Protein AF-0000000080671123 (afdb_homodimer)

Sequence (146 aa):
MYSTLLANLRNSGWEMAVRKEVKKFLEKAGDDVNAKEAFDAVKDMARREIPQDAKKKLYDQVLEFVIAANNRKMYSTLLANLRNSGWEMAVRKEVKKFLEKAGDDVNAKEAFDAVKDMARREIPQDAKKKLYDQVLEFVIAANNRK

Foldseek 3Di:
DPDPVVVPCVVHPLVVVLVVVLVVVDVVVPDPADPVRSCVVRVVVSVVSPDPVVVVVVVVVVVVVVVVVVPPD/DPDPPVVPCVVHPLVVVLVVVLVVVDVVVPDPADPVRSCVVRVVVSVVSPDPVVVVVVVVVVVVVVVVVVPPD

Nearest PDB structures (foldseek):
  4dhx-assembly2_F  TM=7.396E-01  e=2.262E-01  Homo sapiens
  4wa6-assembly3_B  TM=7.243E-01  e=1.084E+00  Saccharomyces cerevisiae S288C
  7y8a-assembly1_O  TM=3.456E-01  e=6.437E+00  Chroomonas placoidea
  4dhx-assembly2_F  TM=7.388E-01  e=2.515E-01  Homo sapiens
  4wa6-assembly3_B  TM=7.243E-01  e=1.197E+00  Saccharomyces cerevisiae S288C

Solvent-accessible surface area (backbone atoms only — not comparable to full-atom values): 8258 Å² total; per-residue (Å²): 141,79,42,29,38,58,64,31,40,65,87,24,77,39,42,58,52,39,49,52,52,47,45,55,48,50,70,70,65,50,92,81,62,51,61,70,60,50,37,70,71,42,51,64,56,48,60,66,48,52,50,67,65,39,53,46,52,47,48,52,50,54,40,47,48,45,47,60,60,69,57,75,117,125,74,43,36,31,58,62,40,38,61,88,31,74,40,42,57,51,38,48,52,52,48,46,55,46,50,70,70,65,46,93,82,62,53,61,68,60,49,36,70,71,41,51,62,57,50,60,66,50,55,51,68,67,41,54,45,52,47,49,51,49,54,42,47,48,42,47,60,59,68,57,73,117

InterPro domains:
  IPR018783 Transcription factor, enhancer of yellow 2 [PF10163] (3-66)
  IPR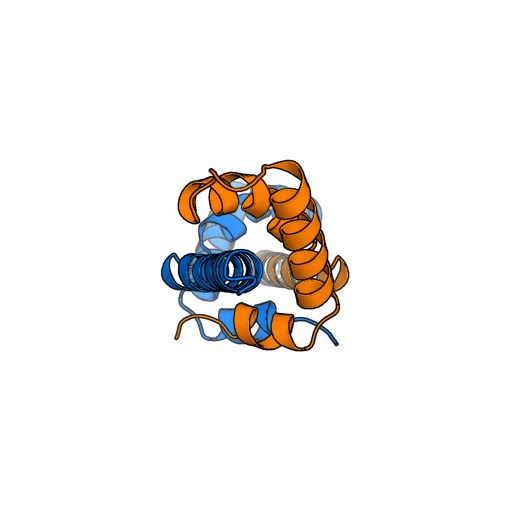038212 Transcription factor EnY2 superfamily [G3DSA:1.10.246.140] (1-70)

Radius of gyration: 18.24 Å; Cα contacts (8 Å, |Δi|>4): 130; chains: 2; bounding box: 26×58×36 Å

Secondary structure (DSSP, 8-state):
---HHHHHHTTSHHHHHHHHHHHHHHHHH-TT--HHHHHHHHHHHHHHTS-HHHHHHHHHHHHHHHHHHHT--/---THHHHHTTSHHHHHHHHHHHHHHHHH-TT--HHHHHHHHHHHHHHTS-HHHHHHHHHHHHHHHHHHHT--

Organism: Caenorhabditis japonica (NCBI:txid281687)

pLDDT: mean 83.81, std 17.54, range [25.88, 97.56]

Structure (mmCIF, N/CA/C/O backbone):
data_AF-0000000080671123-model_v1
#
loop_
_entity.id
_entity.type
_entity.pdbx_description
1 polymer 'Transcription and mRNA export factor ENY2'
#
loop_
_atom_site.group_PDB
_atom_site.id
_atom_site.type_symbol
_atom_site.label_atom_id
_atom_site.label_alt_id
_atom_site.label_comp_id
_atom_site.label_asym_id
_atom_site.label_entity_id
_atom_site.label_seq_id
_atom_site.pdbx_PDB_ins_code
_atom_site.Cartn_x
_atom_site.Cartn_y
_atom_site.Cartn_z
_atom_site.occupancy
_atom_site.B_iso_or_equiv
_atom_site.auth_seq_id
_atom_site.auth_comp_id
_atom_site.auth_asym_id
_atom_site.auth_atom_id
_atom_site.pdbx_PDB_model_num
ATOM 1 N N . MET A 1 1 ? -5.836 -7.09 13.555 1 26.61 1 MET A N 1
ATOM 2 C CA . MET 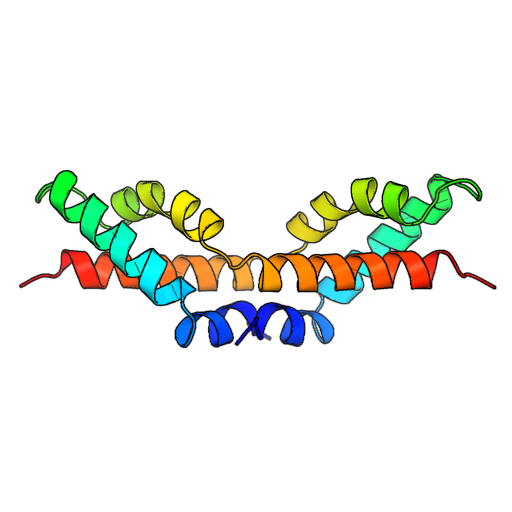A 1 1 ? -5.867 -5.691 13.133 1 26.61 1 MET A CA 1
ATOM 3 C C . MET A 1 1 ? -5.309 -5.535 11.719 1 26.61 1 MET A C 1
ATOM 5 O O . MET A 1 1 ? -4.738 -4.496 11.391 1 26.61 1 MET A O 1
ATOM 9 N N . TYR A 1 2 ? -5.062 -6.523 10.797 1 37.56 2 TYR A N 1
ATOM 10 C CA . TYR A 1 2 ? -4.625 -6.969 9.477 1 37.56 2 TYR A CA 1
ATOM 11 C C . TYR A 1 2 ? -5.367 -6.223 8.375 1 37.56 2 TYR A C 1
ATOM 13 O O . TYR A 1 2 ? -6.598 -6.137 8.398 1 37.56 2 TYR A O 1
ATOM 21 N N . SER A 1 3 ? -4.566 -5.258 7.504 1 43.78 3 SER A N 1
ATOM 22 C CA . SER A 1 3 ? -4.918 -4.059 6.754 1 43.78 3 SER A CA 1
ATOM 23 C C . SER A 1 3 ? -5.895 -4.383 5.625 1 43.78 3 SER A C 1
ATOM 25 O O . SER A 1 3 ? -5.863 -5.48 5.062 1 43.78 3 SER A O 1
ATOM 27 N N . THR A 1 4 ? -6.965 -3.643 5.684 1 46.41 4 THR A N 1
ATOM 28 C CA . THR A 1 4 ? -7.957 -3.439 4.633 1 46.41 4 THR A CA 1
ATOM 29 C C . THR A 1 4 ? -7.281 -3.314 3.271 1 46.41 4 THR A C 1
ATOM 31 O O . THR A 1 4 ? -7.934 -3.461 2.234 1 46.41 4 THR A O 1
ATOM 34 N N . LEU A 1 5 ? -5.953 -2.984 3.305 1 48.25 5 LEU A N 1
ATOM 35 C CA . LEU A 1 5 ? -5.277 -2.836 2.021 1 48.25 5 LEU A CA 1
ATOM 36 C C . LEU A 1 5 ? -5.512 -4.055 1.136 1 48.25 5 LEU A C 1
ATOM 38 O O . LEU A 1 5 ? -5.828 -3.916 -0.048 1 48.25 5 LEU A O 1
ATOM 42 N N . LEU A 1 6 ? -5.363 -5.234 1.815 1 49.44 6 LEU A N 1
ATOM 43 C CA . LEU A 1 6 ? -5.418 -6.469 1.042 1 49.44 6 LEU A CA 1
ATOM 44 C C . LEU A 1 6 ? -6.852 -6.781 0.622 1 49.44 6 LEU A C 1
ATOM 46 O O . LEU A 1 6 ? -7.082 -7.316 -0.465 1 49.44 6 LEU A O 1
ATOM 50 N N . ALA A 1 7 ? -7.695 -6.414 1.415 1 49.75 7 ALA A N 1
ATOM 51 C CA . ALA A 1 7 ? -9.062 -6.848 1.131 1 49.75 7 ALA A CA 1
ATOM 52 C C . ALA A 1 7 ? -9.578 -6.223 -0.164 1 49.75 7 ALA A C 1
ATOM 54 O O . ALA A 1 7 ? -10.289 -6.871 -0.934 1 49.75 7 ALA A O 1
ATOM 55 N N . ASN A 1 8 ? -9.297 -4.918 -0.321 1 50.81 8 ASN A N 1
ATOM 56 C CA . ASN A 1 8 ? -9.977 -4.238 -1.417 1 50.81 8 ASN A CA 1
ATOM 57 C C . ASN A 1 8 ? -9.258 -4.465 -2.746 1 50.81 8 ASN A C 1
ATOM 59 O O . ASN A 1 8 ? -9.812 -4.176 -3.811 1 50.81 8 ASN A O 1
ATOM 63 N N . LEU A 1 9 ? -8.023 -4.953 -2.895 1 58.06 9 LEU A N 1
ATOM 64 C CA . LEU A 1 9 ? -7.363 -5.156 -4.184 1 58.06 9 LEU A CA 1
ATOM 65 C C . LEU A 1 9 ? -7.945 -6.371 -4.902 1 58.06 9 LEU A C 1
ATOM 67 O O . LEU A 1 9 ? -7.902 -6.445 -6.133 1 58.06 9 LEU A O 1
ATOM 71 N N . ARG A 1 10 ? -8.797 -7.234 -4.188 1 58.88 10 ARG A N 1
ATOM 72 C CA . ARG A 1 10 ? -9.195 -8.5 -4.797 1 58.88 10 ARG A CA 1
ATOM 73 C C . ARG A 1 10 ? -10.234 -8.273 -5.887 1 58.88 10 ARG A C 1
ATOM 75 O O . ARG A 1 10 ? -10.227 -8.961 -6.91 1 58.88 10 ARG A O 1
ATOM 82 N N . ASN A 1 11 ? -11.133 -7.281 -5.488 1 58.47 11 ASN A N 1
ATOM 83 C CA . ASN A 1 11 ? -12.156 -7.109 -6.512 1 58.47 11 ASN A CA 1
ATOM 84 C C . ASN A 1 11 ? -11.758 -6.043 -7.531 1 58.47 11 ASN A C 1
ATOM 86 O O . ASN A 1 11 ? -12.578 -5.613 -8.344 1 58.47 11 ASN A O 1
ATOM 90 N N . SER A 1 12 ? -10.328 -5.793 -7.41 1 69.56 12 SER A N 1
ATOM 91 C CA . SER A 1 12 ? -9.977 -4.652 -8.25 1 69.56 12 SER A CA 1
ATOM 92 C C . SER A 1 12 ? -9.117 -5.082 -9.43 1 69.56 12 SER A C 1
ATOM 94 O O . SER A 1 12 ? -8.602 -6.203 -9.461 1 69.56 12 SER A O 1
ATOM 96 N N . GLY A 1 13 ? -9.094 -4.281 -10.539 1 82.5 13 GLY A N 1
ATOM 97 C CA . GLY A 1 13 ? -8.242 -4.25 -11.719 1 82.5 13 GLY A CA 1
ATOM 98 C C . GLY A 1 13 ? -6.793 -4.59 -11.422 1 82.5 13 GLY A C 1
ATOM 99 O O . GLY A 1 13 ? -6.117 -5.23 -12.227 1 82.5 13 GLY A O 1
ATOM 100 N N . TRP A 1 14 ? -6.422 -4.473 -10.109 1 90.44 14 TRP A N 1
ATOM 101 C CA . TRP A 1 14 ? -5.055 -4.785 -9.711 1 90.44 14 TRP A CA 1
ATOM 102 C C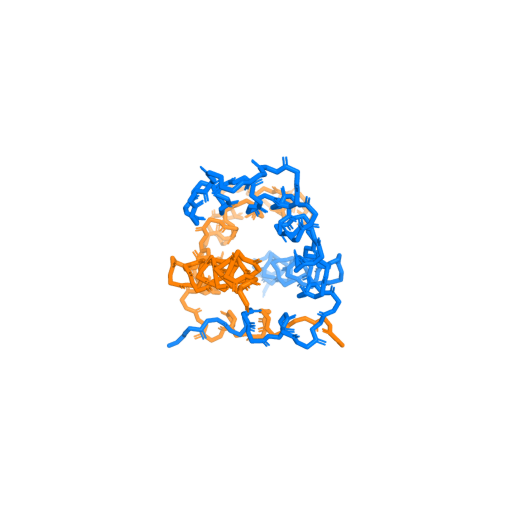 . TRP A 1 14 ? -4.812 -6.289 -9.727 1 90.44 14 TRP A C 1
ATOM 104 O O . TRP A 1 14 ? -3.803 -6.758 -10.258 1 90.44 14 TRP A O 1
ATOM 114 N N . GLU A 1 15 ? -5.734 -7.051 -9.016 1 89.56 15 GLU A N 1
ATOM 115 C CA . GLU A 1 15 ? -5.555 -8.5 -8.977 1 89.56 15 GLU A CA 1
ATOM 116 C C . GLU A 1 15 ? -5.445 -9.078 -10.383 1 89.56 15 GLU A C 1
ATOM 118 O O . GLU A 1 15 ? -4.562 -9.898 -10.656 1 89.56 15 GLU A O 1
ATOM 123 N N . MET A 1 16 ? -6.355 -8.625 -11.156 1 91.56 16 MET A N 1
ATOM 124 C CA . MET A 1 16 ? -6.328 -9.133 -12.523 1 91.56 16 MET A CA 1
ATOM 125 C C . MET A 1 16 ? -5.008 -8.789 -13.211 1 91.56 16 MET A C 1
ATOM 127 O O . MET A 1 16 ? -4.426 -9.625 -13.898 1 91.56 16 MET A O 1
ATOM 131 N N . ALA A 1 17 ? -4.535 -7.57 -13.062 1 93.25 17 ALA A N 1
ATOM 132 C CA . ALA A 1 17 ? -3.281 -7.121 -13.664 1 93.25 17 ALA A CA 1
ATOM 133 C C . ALA A 1 17 ? -2.102 -7.938 -13.148 1 93.25 17 ALA A C 1
ATOM 135 O O . ALA A 1 17 ? -1.255 -8.383 -13.922 1 93.25 17 ALA A O 1
ATOM 136 N N . VAL A 1 18 ? -2.119 -8.227 -11.898 1 94.19 18 VAL A N 1
ATOM 137 C CA . VAL A 1 18 ? -1.003 -8.953 -11.305 1 94.19 18 VAL A CA 1
ATOM 138 C C . VAL A 1 18 ? -1.038 -10.414 -11.742 1 94.19 18 VAL A C 1
ATOM 140 O O . VAL A 1 18 ? -0.012 -10.969 -12.141 1 94.19 18 VAL A O 1
ATOM 143 N N . ARG A 1 19 ? -2.184 -10.992 -11.703 1 95.31 19 ARG A N 1
ATOM 144 C CA . ARG A 1 19 ? -2.293 -12.375 -12.148 1 95.31 19 ARG A CA 1
ATOM 145 C C . ARG A 1 19 ? -1.85 -12.516 -13.602 1 95.31 19 ARG A C 1
ATOM 147 O O . ARG A 1 19 ? -1.173 -13.484 -13.961 1 95.31 19 ARG A O 1
ATOM 154 N N . LYS A 1 20 ? -2.264 -11.609 -14.391 1 96.69 20 LYS A N 1
ATOM 155 C CA . LYS A 1 20 ? -1.864 -11.617 -15.797 1 96.69 20 LYS A CA 1
ATOM 156 C C . LYS A 1 20 ? -0.345 -11.562 -15.93 1 96.69 20 LYS A C 1
ATOM 158 O O . LYS A 1 20 ? 0.24 -12.32 -16.703 1 96.69 20 LYS A O 1
ATOM 163 N N . GLU A 1 21 ? 0.33 -10.695 -15.242 1 96.12 21 GLU A N 1
ATOM 164 C CA . GLU A 1 21 ? 1.781 -10.555 -15.305 1 96.12 21 GLU A CA 1
ATOM 165 C C . GLU A 1 21 ? 2.484 -11.789 -14.75 1 96.12 21 GLU A C 1
ATOM 167 O O . GLU A 1 21 ? 3.521 -12.203 -15.273 1 96.12 21 GLU A O 1
ATOM 172 N N . VAL A 1 22 ? 1.945 -12.32 -13.664 1 96.38 22 VAL A N 1
ATOM 173 C CA . VAL A 1 22 ? 2.488 -13.555 -13.102 1 96.38 22 VAL A CA 1
ATOM 174 C C . VAL A 1 22 ? 2.449 -14.664 -14.148 1 96.38 22 VAL A C 1
ATOM 176 O O . VAL A 1 22 ? 3.445 -15.359 -14.359 1 96.38 22 VAL A O 1
ATOM 179 N N . LYS A 1 23 ? 1.329 -14.82 -14.773 1 96.5 23 LYS A N 1
ATOM 180 C CA . LYS A 1 23 ? 1.168 -15.844 -15.805 1 96.5 23 LYS A CA 1
ATOM 181 C C . LYS A 1 23 ? 2.184 -15.648 -16.922 1 96.5 23 LYS A C 1
ATOM 183 O O . LYS A 1 23 ? 2.844 -16.609 -17.344 1 96.5 23 LYS A O 1
ATOM 188 N N . LYS A 1 24 ? 2.291 -14.469 -17.422 1 96.38 24 LYS A N 1
ATOM 189 C CA . LYS A 1 24 ? 3.248 -14.141 -18.484 1 96.38 24 LYS A CA 1
ATOM 190 C C . LYS A 1 24 ? 4.668 -14.523 -18.062 1 96.38 24 LYS A C 1
ATOM 192 O O . LYS A 1 24 ? 5.414 -15.102 -18.859 1 96.38 24 LYS A O 1
ATOM 197 N N . PHE A 1 25 ? 5.012 -14.188 -16.922 1 97 25 PHE A N 1
ATOM 198 C CA . PHE A 1 25 ? 6.352 -14.484 -16.438 1 97 25 PHE A CA 1
ATOM 199 C C . PHE A 1 25 ? 6.59 -15.992 -16.406 1 97 25 PHE A C 1
ATOM 201 O O . PHE A 1 25 ? 7.629 -16.469 -16.8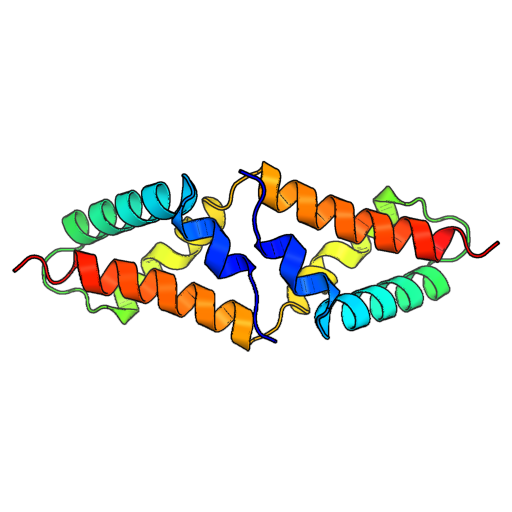59 1 97 25 PHE A O 1
ATOM 208 N N . LEU A 1 26 ? 5.672 -16.75 -15.789 1 95.5 26 LEU A N 1
ATOM 209 C CA . LEU A 1 26 ? 5.848 -18.172 -15.594 1 95.5 26 LEU A CA 1
ATOM 210 C C . LEU A 1 26 ? 5.887 -18.906 -16.938 1 95.5 26 LEU A C 1
ATOM 212 O O . LEU A 1 26 ? 6.562 -19.922 -17.078 1 95.5 26 LEU A O 1
ATOM 216 N N . GLU A 1 27 ? 5.164 -18.391 -17.906 1 94.19 27 GLU A N 1
ATOM 217 C CA . GLU A 1 27 ? 5.207 -18.969 -19.25 1 94.19 27 GLU A CA 1
ATOM 218 C C . GLU A 1 27 ? 6.598 -18.828 -19.875 1 94.19 27 GLU A C 1
ATOM 220 O O . GLU A 1 27 ? 7.074 -19.734 -20.562 1 94.19 27 GLU A O 1
ATOM 225 N N . LYS A 1 28 ? 7.297 -17.75 -19.516 1 94.88 28 LYS A N 1
ATOM 226 C CA . LYS A 1 28 ? 8.625 -17.469 -20.062 1 94.88 28 LYS A CA 1
ATOM 227 C C . LYS A 1 28 ? 9.711 -18.188 -19.25 1 94.88 28 LYS A C 1
ATOM 229 O O . LYS A 1 28 ? 10.711 -18.625 -19.812 1 94.88 28 LYS A O 1
ATOM 234 N N . ALA A 1 29 ? 9.516 -18.234 -17.953 1 92.5 29 ALA A N 1
ATOM 235 C CA . ALA A 1 29 ? 10.531 -18.75 -17.031 1 92.5 29 ALA A CA 1
ATOM 236 C C . ALA A 1 29 ? 10.664 -20.266 -17.172 1 92.5 29 ALA A C 1
ATOM 238 O O . ALA A 1 29 ? 11.711 -20.844 -16.859 1 92.5 29 ALA A O 1
ATOM 239 N N . GLY A 1 30 ? 9.703 -20.984 -17.781 1 81 30 GLY A N 1
ATOM 240 C CA . GLY A 1 30 ? 9.766 -22.438 -17.969 1 81 30 GLY A CA 1
ATOM 241 C C . GLY A 1 30 ? 9.414 -23.203 -16.703 1 81 30 GLY A C 1
ATOM 242 O O . GLY A 1 30 ? 8.883 -22.641 -15.75 1 81 30 GLY A O 1
ATOM 243 N N . ASP A 1 31 ? 9.648 -24.562 -16.672 1 79 31 ASP A N 1
ATOM 244 C CA . ASP A 1 31 ? 9.141 -25.5 -15.672 1 79 31 ASP A CA 1
ATOM 245 C C . ASP A 1 31 ? 10.055 -25.547 -14.453 1 79 31 ASP A C 1
ATOM 247 O O . ASP A 1 31 ? 9.648 -26.031 -13.383 1 79 31 ASP A O 1
ATOM 251 N N . ASP A 1 32 ? 11.188 -24.812 -14.445 1 86 32 ASP A N 1
ATOM 252 C CA . ASP A 1 32 ? 12.148 -25.047 -13.375 1 86 32 ASP A CA 1
ATOM 253 C C . ASP A 1 32 ? 12.195 -23.859 -12.406 1 86 32 ASP A C 1
ATOM 255 O O . ASP A 1 32 ? 13.203 -23.656 -11.719 1 86 32 ASP A O 1
ATOM 259 N N . VAL A 1 33 ? 11.266 -23.047 -12.328 1 91.06 33 VAL A N 1
ATOM 260 C CA . VAL A 1 33 ? 11.289 -21.922 -11.391 1 91.06 33 VAL A CA 1
ATOM 261 C C . VAL A 1 33 ? 10.492 -22.281 -10.141 1 91.06 33 VAL A C 1
ATOM 263 O O . VAL A 1 33 ? 9.391 -22.828 -10.227 1 91.06 33 VAL A O 1
ATOM 266 N N . ASN A 1 34 ? 10.992 -22.172 -9.008 1 92.38 34 ASN A N 1
ATOM 267 C CA . ASN A 1 34 ? 10.219 -22.406 -7.793 1 92.38 34 ASN A CA 1
ATOM 268 C C . ASN A 1 34 ? 9.406 -21.172 -7.406 1 92.38 34 ASN A C 1
ATOM 270 O O . ASN A 1 34 ? 9.625 -20.094 -7.938 1 92.38 34 ASN A O 1
ATOM 274 N N . ALA A 1 35 ? 8.5 -21.344 -6.531 1 93.25 35 ALA A N 1
ATOM 275 C CA . ALA A 1 35 ? 7.512 -20.328 -6.188 1 93.25 35 ALA A CA 1
ATOM 276 C C . ALA A 1 35 ? 8.188 -19.094 -5.594 1 93.25 35 ALA A C 1
ATOM 278 O O . ALA A 1 35 ? 7.812 -17.953 -5.918 1 93.25 35 ALA A O 1
ATOM 279 N N . LYS A 1 36 ? 9.188 -19.297 -4.738 1 94.69 36 LYS A N 1
ATOM 280 C CA . LYS A 1 36 ? 9.867 -18.172 -4.113 1 94.69 36 LYS A CA 1
ATOM 281 C C . LYS A 1 36 ? 10.641 -17.344 -5.145 1 94.69 36 LYS A C 1
ATOM 283 O O . LYS A 1 36 ? 10.641 -16.125 -5.098 1 94.69 36 LYS A O 1
ATOM 288 N N . GLU A 1 37 ? 11.297 -18.047 -6.031 1 95.25 37 GLU A N 1
ATOM 289 C CA . GLU A 1 37 ? 12.008 -17.359 -7.105 1 95.25 37 GLU A CA 1
ATOM 290 C C . GLU A 1 37 ? 11.055 -16.578 -8 1 95.25 37 GLU A C 1
ATOM 292 O O . GLU A 1 37 ? 11.344 -15.445 -8.391 1 95.25 37 GLU A O 1
ATOM 297 N N . ALA A 1 38 ? 9.977 -17.141 -8.328 1 95.75 38 ALA A N 1
ATOM 298 C CA . ALA A 1 38 ? 8.969 -16.453 -9.141 1 95.75 38 ALA A CA 1
ATOM 299 C C . ALA A 1 38 ? 8.406 -15.242 -8.414 1 95.75 38 ALA A C 1
ATOM 301 O O . ALA A 1 38 ? 8.266 -14.172 -9 1 95.75 38 ALA A O 1
ATOM 302 N N . PHE A 1 39 ? 8.188 -15.469 -7.191 1 97.44 39 PHE A N 1
ATOM 303 C CA . PHE A 1 39 ? 7.707 -14.352 -6.383 1 97.44 39 PHE A CA 1
ATOM 304 C C . PHE A 1 39 ? 8.688 -13.188 -6.426 1 97.44 39 PHE A C 1
ATOM 306 O O . PHE A 1 39 ? 8.289 -12.047 -6.68 1 97.44 39 PHE A O 1
ATOM 313 N N . ASP A 1 40 ? 9.914 -13.453 -6.211 1 97.31 40 ASP A N 1
ATOM 314 C CA . ASP A 1 40 ? 10.953 -12.422 -6.191 1 97.31 40 ASP A CA 1
ATOM 315 C C . ASP A 1 40 ? 11.031 -11.695 -7.531 1 97.31 40 ASP A C 1
ATOM 317 O O . ASP A 1 40 ? 11.328 -10.5 -7.578 1 97.31 40 ASP A O 1
ATOM 321 N N . ALA A 1 41 ? 10.703 -12.391 -8.508 1 96.75 41 ALA A N 1
ATOM 322 C CA . ALA A 1 41 ? 10.797 -11.82 -9.852 1 96.75 41 ALA A CA 1
ATOM 323 C C . ALA A 1 41 ? 9.594 -10.93 -10.148 1 96.75 41 ALA A C 1
ATOM 325 O O . ALA A 1 41 ? 9.68 -10 -10.961 1 96.75 41 ALA A O 1
ATOM 326 N N . VAL A 1 42 ? 8.438 -11.109 -9.422 1 97.38 42 VAL A N 1
ATOM 327 C CA . VAL A 1 42 ? 7.23 -10.43 -9.875 1 97.38 42 VAL A CA 1
ATOM 328 C C . VAL A 1 42 ? 6.77 -9.438 -8.812 1 97.38 42 VAL A C 1
ATOM 330 O O . VAL A 1 42 ? 5.902 -8.594 -9.078 1 97.38 42 VAL A O 1
ATOM 333 N N . LYS A 1 43 ? 7.289 -9.438 -7.688 1 96.06 43 LYS A N 1
ATOM 334 C CA . LYS A 1 43 ? 6.762 -8.617 -6.598 1 96.06 43 LYS A CA 1
ATOM 335 C C . LYS A 1 43 ? 6.883 -7.133 -6.914 1 96.06 43 LYS A C 1
ATOM 337 O O . LYS A 1 43 ? 6.012 -6.34 -6.543 1 96.06 43 LYS A O 1
ATOM 342 N N . ASP A 1 44 ? 7.902 -6.777 -7.594 1 95.44 44 ASP A N 1
ATOM 343 C CA . ASP A 1 44 ? 8.039 -5.363 -7.926 1 95.44 44 ASP A CA 1
ATOM 344 C C . ASP A 1 44 ? 6.988 -4.938 -8.945 1 95.44 44 ASP A C 1
ATOM 346 O O . ASP A 1 44 ? 6.461 -3.824 -8.875 1 95.44 44 ASP A O 1
ATOM 350 N N . MET A 1 45 ? 6.766 -5.738 -9.836 1 95.81 45 MET A N 1
ATOM 351 C CA . MET A 1 45 ? 5.707 -5.473 -10.805 1 95.81 45 MET A CA 1
ATOM 352 C C . MET A 1 45 ? 4.355 -5.34 -10.109 1 95.81 45 MET A C 1
ATOM 354 O O . MET A 1 45 ? 3.57 -4.449 -10.438 1 95.81 45 MET A O 1
ATOM 358 N N . ALA A 1 46 ? 4.066 -6.219 -9.172 1 92.69 46 ALA A N 1
ATOM 359 C CA . ALA A 1 46 ? 2.812 -6.156 -8.422 1 92.69 46 ALA A CA 1
ATOM 360 C C . ALA A 1 46 ? 2.646 -4.797 -7.75 1 92.69 46 ALA A C 1
ATOM 362 O O . ALA A 1 46 ? 1.542 -4.25 -7.703 1 92.69 46 ALA A O 1
ATOM 363 N N . ARG A 1 47 ? 3.809 -4.285 -7.242 1 91 47 ARG A N 1
ATOM 364 C CA . ARG A 1 47 ? 3.793 -2.971 -6.605 1 91 47 ARG A CA 1
ATOM 365 C C . ARG A 1 47 ? 3.488 -1.873 -7.617 1 91 47 ARG A C 1
ATOM 367 O O . ARG A 1 47 ? 2.754 -0.929 -7.316 1 91 47 ARG A O 1
ATOM 374 N N . ARG A 1 48 ? 3.951 -2.049 -8.789 1 93.31 48 ARG A N 1
ATOM 375 C CA . ARG A 1 48 ? 3.76 -1.06 -9.844 1 93.31 48 ARG A CA 1
ATOM 376 C C . ARG A 1 48 ? 2.301 -1.004 -10.289 1 93.31 48 ARG A C 1
ATOM 378 O O . ARG A 1 48 ? 1.811 0.049 -10.695 1 93.31 48 ARG A O 1
ATOM 385 N N . GLU A 1 49 ? 1.604 -2.062 -10.117 1 90.12 49 GLU A N 1
ATOM 386 C CA . GLU A 1 49 ? 0.239 -2.18 -10.617 1 90.12 49 GLU A CA 1
ATOM 387 C C . GLU A 1 49 ? -0.766 -1.605 -9.625 1 90.12 49 GLU A C 1
ATOM 389 O O . GLU A 1 49 ? -1.962 -1.53 -9.914 1 90.12 49 GLU A O 1
ATOM 394 N N . ILE A 1 50 ? -0.278 -1.183 -8.492 1 87.25 50 ILE A N 1
ATOM 395 C CA . ILE A 1 50 ? -1.193 -0.526 -7.566 1 87.25 50 ILE A CA 1
ATOM 396 C C . ILE A 1 50 ? -1.838 0.68 -8.242 1 87.25 50 ILE A C 1
ATOM 398 O O . ILE A 1 50 ? -1.143 1.53 -8.805 1 87.25 50 ILE A O 1
ATOM 402 N N . PRO A 1 51 ? -3.125 0.785 -8.164 1 86 51 PRO A N 1
ATOM 403 C CA . PRO A 1 51 ? -3.834 1.849 -8.883 1 86 51 PRO A CA 1
ATOM 404 C C . PRO A 1 51 ? -3.416 3.246 -8.43 1 86 51 PRO A C 1
ATOM 406 O O . PRO A 1 51 ? -3.207 3.473 -7.234 1 86 51 PRO A O 1
ATOM 409 N N . GLN A 1 52 ? -3.357 4.133 -9.406 1 85.94 52 GLN A N 1
ATOM 410 C CA . GLN A 1 52 ? -2.93 5.504 -9.141 1 85.94 52 GLN A CA 1
ATOM 411 C C . GLN A 1 52 ? -3.883 6.199 -8.172 1 85.94 52 GLN A C 1
ATOM 413 O O . GLN A 1 52 ? -3.455 7 -7.344 1 85.94 52 GLN A O 1
ATOM 418 N N . ASP A 1 53 ? -5.168 5.855 -8.328 1 84.38 53 ASP A N 1
ATOM 419 C CA . ASP A 1 53 ? -6.141 6.496 -7.449 1 84.38 53 ASP A CA 1
ATOM 420 C C . ASP A 1 53 ? -5.969 6.023 -6.004 1 84.38 53 ASP A C 1
ATOM 422 O O . ASP A 1 53 ? -6.172 6.797 -5.066 1 84.38 53 ASP A O 1
ATOM 426 N N . ALA A 1 54 ? -5.609 4.785 -5.816 1 82.94 54 ALA A N 1
ATOM 427 C CA . ALA A 1 54 ? -5.344 4.262 -4.48 1 82.94 54 ALA A CA 1
ATOM 428 C C . ALA A 1 54 ? -4.102 4.91 -3.877 1 82.94 54 ALA A C 1
ATOM 430 O O . ALA A 1 54 ? -4.102 5.297 -2.705 1 82.94 54 ALA A O 1
ATOM 431 N N . LYS A 1 55 ? -3.043 5.059 -4.672 1 85.56 55 LYS A N 1
ATOM 432 C CA . LYS A 1 55 ? -1.84 5.754 -4.227 1 85.56 55 LYS A CA 1
ATOM 433 C C . LYS A 1 55 ? -2.152 7.199 -3.844 1 85.56 55 LYS A C 1
ATOM 435 O O . LYS A 1 55 ? -1.72 7.672 -2.791 1 85.56 55 LYS A O 1
ATOM 440 N N . LYS A 1 56 ? -2.914 7.797 -4.637 1 87.81 56 LYS A N 1
ATOM 441 C CA . LYS A 1 56 ? -3.271 9.188 -4.391 1 87.81 56 LYS A CA 1
ATOM 442 C C . LYS A 1 56 ? -4.051 9.336 -3.086 1 87.81 56 LYS A C 1
ATOM 444 O O . LYS A 1 56 ? -3.816 10.273 -2.318 1 87.81 56 LYS A O 1
ATOM 449 N N . LYS A 1 57 ? -4.938 8.508 -2.896 1 85.75 57 LYS A N 1
ATOM 450 C CA . LYS A 1 57 ? -5.742 8.562 -1.68 1 85.75 57 LYS A CA 1
ATOM 451 C C . LYS A 1 57 ? -4.867 8.453 -0.436 1 85.75 57 LYS A C 1
ATOM 453 O O . LYS A 1 57 ? -5.086 9.156 0.552 1 85.75 57 LYS A O 1
ATOM 458 N N . LEU A 1 58 ? -3.926 7.629 -0.489 1 85.75 58 LEU A N 1
ATOM 459 C CA . LEU A 1 58 ? -3.02 7.465 0.644 1 85.75 58 LEU A CA 1
ATOM 460 C C . LEU A 1 58 ? -2.174 8.719 0.848 1 85.75 58 LEU A C 1
ATOM 462 O O . LEU A 1 58 ? -2.004 9.18 1.979 1 85.75 58 LEU A O 1
ATOM 466 N N . TYR A 1 59 ? -1.789 9.188 -0.238 1 90.69 59 TYR A N 1
ATOM 467 C CA . TYR A 1 59 ? -0.973 10.398 -0.16 1 90.69 59 TYR A CA 1
ATOM 468 C C . TYR A 1 59 ? -1.793 11.578 0.343 1 90.69 59 TYR A C 1
ATOM 470 O O . TYR A 1 59 ? -1.301 12.398 1.124 1 90.69 59 TYR A O 1
ATOM 478 N N . ASP A 1 60 ? -3.037 11.664 -0.134 1 90.94 60 ASP A N 1
ATOM 479 C CA . ASP A 1 60 ? -3.926 12.711 0.366 1 90.94 60 ASP A CA 1
ATOM 480 C C . ASP A 1 60 ? -4.121 12.586 1.876 1 90.94 60 ASP A C 1
ATOM 482 O O . ASP A 1 60 ? -4.207 13.602 2.578 1 90.94 60 ASP A O 1
ATOM 486 N N . GLN A 1 61 ? -4.137 11.391 2.334 1 90.12 61 GLN A N 1
ATOM 487 C CA . GLN A 1 61 ? -4.293 11.172 3.77 1 90.12 61 GLN A CA 1
ATOM 488 C C . GLN A 1 61 ? -3.074 11.68 4.535 1 90.12 61 GLN A C 1
ATOM 490 O O . GLN A 1 61 ? -3.217 12.336 5.57 1 90.12 61 GLN A O 1
ATOM 495 N N . VAL A 1 62 ? -1.938 11.383 4.098 1 93.25 62 VAL A N 1
ATOM 496 C CA . VAL A 1 62 ? -0.72 11.867 4.734 1 93.25 62 VAL A CA 1
ATOM 497 C C . VAL A 1 62 ? -0.675 13.398 4.66 1 93.25 62 VAL A C 1
ATOM 499 O O . VAL A 1 62 ? -0.319 14.062 5.637 1 93.25 62 VAL A O 1
ATOM 502 N N . LEU A 1 63 ? -1.056 13.922 3.492 1 95.56 63 LEU A N 1
ATOM 503 C CA . LEU A 1 63 ? -1.119 15.367 3.346 1 95.56 63 LEU A CA 1
ATOM 504 C C . LEU A 1 63 ? -2.078 15.977 4.363 1 95.56 63 LEU A C 1
ATOM 506 O O . LEU A 1 63 ? -1.785 17.016 4.953 1 95.56 63 LEU A O 1
ATOM 510 N N . GLU A 1 64 ? -3.166 15.312 4.555 1 95.06 64 GLU A N 1
ATOM 511 C CA . GLU A 1 64 ? -4.121 15.781 5.555 1 95.06 64 GLU A CA 1
ATOM 512 C C . GLU A 1 64 ? -3.488 15.828 6.941 1 95.06 64 GLU A C 1
ATOM 514 O O . GLU A 1 64 ? -3.742 16.75 7.719 1 95.06 64 GLU A O 1
ATOM 519 N N . PHE A 1 65 ? -2.73 14.773 7.281 1 94.06 65 PHE A N 1
ATOM 520 C CA . PHE A 1 65 ? -2.035 14.766 8.562 1 94.06 65 PHE A CA 1
ATOM 521 C C . PHE A 1 65 ? -1.101 15.969 8.68 1 94.06 65 PHE A C 1
ATOM 523 O O . PHE A 1 65 ? -1.033 16.609 9.727 1 94.06 65 PHE A O 1
ATOM 530 N N . VAL A 1 66 ? -0.395 16.266 7.609 1 95.94 66 VAL A N 1
ATOM 531 C CA . VAL A 1 66 ? 0.547 17.375 7.555 1 95.94 66 VAL A CA 1
ATOM 532 C C . VAL A 1 66 ? -0.195 18.688 7.77 1 95.94 66 VAL A C 1
ATOM 534 O O . VAL A 1 66 ? 0.214 19.516 8.594 1 95.94 66 VAL A O 1
ATOM 537 N N . ILE A 1 67 ? -1.294 18.812 7.027 1 95.56 67 ILE A N 1
ATOM 538 C CA . ILE A 1 67 ? -2.07 20.047 7.105 1 95.56 67 ILE A CA 1
ATOM 539 C C . ILE A 1 67 ? -2.621 20.219 8.516 1 95.56 67 ILE A C 1
ATOM 541 O O . ILE A 1 67 ? -2.551 21.312 9.086 1 95.56 67 ILE A O 1
ATOM 545 N N . ALA A 1 68 ? -3.107 19.141 9.062 1 94.38 68 ALA A N 1
ATOM 546 C CA . ALA A 1 68 ? -3.674 19.188 10.414 1 94.38 68 ALA A CA 1
ATOM 547 C C . ALA A 1 68 ? -2.609 19.547 11.438 1 94.38 68 ALA A C 1
ATOM 549 O O . ALA A 1 68 ? -2.875 20.312 12.367 1 94.38 68 ALA A O 1
ATOM 550 N N . ALA A 1 69 ? -1.437 19.062 11.352 1 93.44 69 ALA A N 1
ATOM 551 C CA . ALA A 1 69 ? -0.358 19.281 12.312 1 93.44 69 ALA A CA 1
ATOM 552 C C . ALA A 1 69 ? 0.224 20.688 12.164 1 93.44 69 ALA A C 1
ATOM 554 O O . ALA A 1 69 ? 0.748 21.25 13.125 1 93.44 69 ALA A O 1
ATOM 555 N N . ASN A 1 70 ? 0.251 21.172 10.922 1 89.38 70 ASN A N 1
ATOM 556 C CA . ASN A 1 70 ? 0.806 22.5 10.656 1 89.38 70 ASN A CA 1
ATOM 557 C C . ASN A 1 70 ? -0.133 23.609 11.133 1 89.38 70 ASN A C 1
ATOM 559 O O . ASN A 1 70 ? 0.311 24.719 11.438 1 89.38 70 ASN A O 1
ATOM 563 N N . ASN A 1 71 ? -1.424 23.391 10.984 1 80.62 71 ASN A N 1
ATOM 564 C CA . ASN A 1 71 ? -2.408 24.391 11.422 1 80.62 71 ASN A CA 1
ATOM 565 C C . ASN A 1 71 ? -2.545 24.406 12.938 1 80.62 71 AS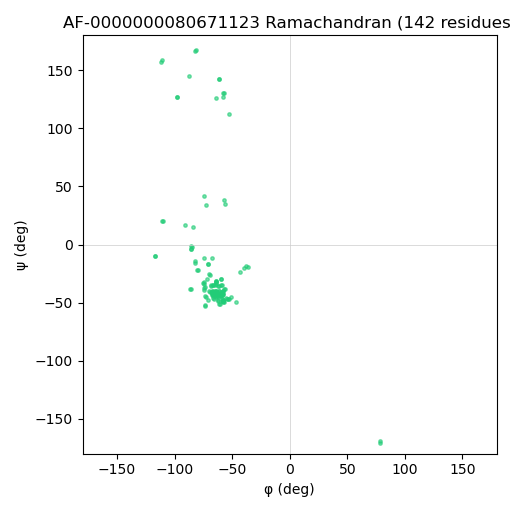N A C 1
ATOM 567 O O . ASN A 1 71 ? -3.58 24.828 13.461 1 80.62 71 ASN A O 1
ATOM 571 N N . ARG A 1 72 ? -1.491 24.312 13.859 1 61.25 72 ARG A N 1
ATOM 572 C CA . ARG A 1 72 ? -1.451 24.484 15.305 1 61.25 72 ARG A CA 1
ATOM 573 C C . ARG A 1 72 ? -1.983 25.844 15.719 1 61.25 72 ARG A C 1
ATOM 575 O O . ARG A 1 72 ? -1.971 26.203 16.891 1 61.25 72 ARG A O 1
ATOM 582 N N . LYS A 1 73 ? -3.037 26.469 15.016 1 47.56 73 LYS A N 1
ATOM 583 C CA . LYS A 1 73 ? -3.656 27.531 15.797 1 47.56 73 LYS A CA 1
ATOM 584 C C . LYS A 1 73 ? -4.641 26.969 16.812 1 47.56 73 LYS A C 1
ATOM 586 O O . LYS A 1 73 ? -5.254 25.922 16.578 1 47.56 73 LYS A O 1
ATOM 591 N N . MET B 1 1 ? -14.242 1.877 -6.457 1 25.88 1 MET B N 1
ATOM 592 C CA . MET B 1 1 ? -13.336 0.762 -6.691 1 25.88 1 MET B CA 1
ATOM 593 C C . MET B 1 1 ? -12.039 0.942 -5.902 1 25.88 1 MET B C 1
ATOM 595 O O . MET B 1 1 ? -11.328 -0.028 -5.641 1 25.88 1 MET B O 1
ATOM 599 N N . TYR B 1 2 ? -11.234 2.09 -5.707 1 38.84 2 TYR B N 1
ATOM 600 C CA . TYR B 1 2 ? -10.086 2.633 -4.992 1 38.84 2 TYR B CA 1
ATOM 601 C C . TYR B 1 2 ? -10.281 2.525 -3.486 1 38.84 2 TYR B C 1
ATOM 603 O O . TYR B 1 2 ? -11.336 2.877 -2.963 1 38.84 2 TYR B O 1
ATOM 611 N N . SER B 1 3 ? -9.133 1.82 -2.684 1 41.16 3 SER B N 1
ATOM 612 C CA . SER B 1 3 ? -8.953 0.675 -1.798 1 41.16 3 SER B CA 1
ATOM 613 C C . SER B 1 3 ? -9.227 1.05 -0.346 1 41.16 3 SER B C 1
ATOM 615 O O . SER B 1 3 ? -9.148 2.223 0.023 1 41.16 3 SER B O 1
ATOM 617 N N . THR B 1 4 ? -9.773 0.041 0.249 1 46.09 4 THR B N 1
ATOM 618 C CA . THR B 1 4 ? -9.844 -0.342 1.654 1 46.09 4 THR B CA 1
ATOM 619 C C . THR B 1 4 ? -8.5 -0.143 2.342 1 46.09 4 THR B C 1
ATOM 621 O O . THR B 1 4 ? -8.406 -0.22 3.568 1 46.09 4 THR B O 1
ATOM 624 N N . LEU B 1 5 ? -7.383 -0.161 1.498 1 47.41 5 LEU B N 1
ATOM 625 C CA . LEU B 1 5 ? -6.074 0.024 2.119 1 47.41 5 LEU B CA 1
ATOM 626 C C . LEU B 1 5 ? -6.098 1.19 3.1 1 47.41 5 LEU B C 1
ATOM 628 O O . LEU B 1 5 ? -5.617 1.067 4.227 1 47.41 5 LEU B O 1
ATOM 632 N N . LEU B 1 6 ? -6.652 2.301 2.52 1 49.16 6 LEU B N 1
ATOM 633 C CA . LEU B 1 6 ? -6.617 3.523 3.312 1 49.16 6 LEU B CA 1
ATOM 634 C C . LEU B 1 6 ? -7.602 3.447 4.473 1 49.16 6 LEU B C 1
ATOM 636 O O . LEU B 1 6 ? -7.348 3.998 5.547 1 49.16 6 LEU B O 1
ATOM 640 N N . ALA B 1 7 ? -8.562 2.74 4.199 1 49.22 7 ALA B N 1
ATOM 641 C CA . ALA B 1 7 ? -9.594 2.777 5.227 1 49.22 7 ALA B CA 1
ATOM 642 C C . ALA B 1 7 ? -9.078 2.203 6.543 1 49.22 7 ALA B C 1
ATOM 644 O O . ALA B 1 7 ? -9.414 2.707 7.621 1 49.22 7 ALA B O 1
ATOM 645 N N . ASN B 1 8 ? -8.391 1.041 6.414 1 50.28 8 ASN B N 1
ATOM 646 C CA . ASN B 1 8 ? -8.094 0.337 7.656 1 50.28 8 ASN B CA 1
ATOM 647 C C . ASN B 1 8 ? -6.852 0.901 8.336 1 50.28 8 ASN B C 1
ATOM 649 O O . ASN B 1 8 ? -6.562 0.567 9.492 1 50.28 8 ASN B O 1
ATOM 653 N N . LEU B 1 9 ? -5.941 1.698 7.754 1 57.06 9 LEU B N 1
ATOM 654 C CA . LEU B 1 9 ? -4.77 2.225 8.453 1 57.06 9 LEU B CA 1
ATOM 655 C C . LEU B 1 9 ? -5.18 3.227 9.523 1 57.06 9 LEU B C 1
ATOM 657 O O . LEU B 1 9 ? -4.461 3.42 10.508 1 57.06 9 LEU B O 1
ATOM 661 N N . ARG B 1 10 ? -6.516 3.66 9.484 1 58 10 ARG B N 1
ATOM 662 C CA . ARG B 1 10 ? -6.887 4.746 10.383 1 58 10 ARG B CA 1
ATOM 663 C C . ARG B 1 10 ? -6.902 4.273 11.836 1 58 10 ARG B C 1
ATOM 665 O O . ARG B 1 10 ? -6.473 4.996 12.734 1 58 10 ARG B O 1
ATOM 672 N N . ASN B 1 11 ? -7.586 3.094 11.938 1 58 11 ASN B N 1
ATOM 673 C CA . ASN B 1 11 ? -7.688 2.709 13.344 1 58 11 ASN B CA 1
ATOM 674 C C . ASN B 1 11 ? -6.438 1.97 13.812 1 58 11 ASN B C 1
ATOM 676 O O . ASN B 1 11 ? -6.426 1.384 14.898 1 58 11 ASN B O 1
ATOM 680 N N . SER B 1 12 ? -5.367 2.16 12.875 1 70.19 12 SER B N 1
ATOM 681 C CA . SER B 1 12 ? -4.238 1.302 13.227 1 70.19 12 SER B CA 1
ATOM 682 C C . SER B 1 12 ? -3.053 2.123 13.727 1 70.19 12 SER B C 1
ATOM 684 O O . SER B 1 12 ? -3.041 3.348 13.594 1 70.19 12 SER B O 1
ATOM 686 N N . GLY B 1 13 ? -2.123 1.507 14.492 1 82.56 13 GLY B N 1
ATOM 687 C CA . GLY B 1 13 ? -0.801 1.897 14.953 1 82.56 13 GLY B CA 1
ATOM 688 C C . GLY B 1 13 ? -0.007 2.664 13.914 1 82.56 13 GLY B C 1
ATOM 689 O O . GLY B 1 13 ? 0.753 3.574 14.258 1 82.56 13 GLY B O 1
ATOM 690 N N . TRP B 1 14 ? -0.446 2.527 12.633 1 90.56 14 TRP B N 1
ATOM 691 C CA . TRP B 1 14 ? 0.246 3.238 11.562 1 90.56 14 TRP B CA 1
ATOM 692 C C . TRP B 1 14 ? -0.074 4.727 11.594 1 90.56 14 TRP B C 1
ATOM 694 O O . TRP B 1 14 ? 0.828 5.566 11.508 1 90.56 14 TRP B O 1
ATOM 704 N N . GLU B 1 15 ? -1.451 5.043 11.609 1 89.56 15 GLU B N 1
ATOM 705 C CA . GLU B 1 15 ? -1.827 6.453 11.641 1 89.56 15 GLU B CA 1
ATOM 706 C C . GLU B 1 15 ? -1.141 7.184 12.789 1 89.56 15 GLU B C 1
ATOM 708 O O . GLU B 1 15 ? -0.605 8.281 12.602 1 89.56 15 GLU B O 1
ATOM 713 N N . MET B 1 16 ? -1.224 6.539 13.891 1 91.94 16 MET B N 1
ATOM 714 C CA . MET B 1 16 ? -0.597 7.168 15.047 1 91.94 16 MET B CA 1
ATOM 715 C C . MET B 1 16 ? 0.896 7.375 14.812 1 91.94 16 MET B C 1
ATOM 717 O O . MET B 1 16 ? 1.439 8.43 15.148 1 91.94 16 MET B O 1
ATOM 721 N N . ALA B 1 17 ? 1.588 6.383 14.281 1 93.38 17 ALA B N 1
ATOM 722 C CA . ALA B 1 17 ? 3.021 6.457 14.008 1 93.38 17 ALA B CA 1
ATOM 723 C C . ALA B 1 17 ? 3.33 7.566 13.008 1 93.38 17 ALA B C 1
ATOM 725 O O . ALA B 1 17 ? 4.258 8.352 13.211 1 93.38 17 ALA B O 1
ATOM 726 N N . VAL B 1 18 ? 2.512 7.695 12.039 1 94.25 18 VAL B N 1
ATOM 727 C CA . VAL B 1 18 ? 2.76 8.688 11 1 94.25 18 VAL B CA 1
ATOM 728 C C . VAL B 1 18 ? 2.49 10.086 11.547 1 94.25 18 VAL B C 1
ATOM 730 O O . VAL B 1 18 ? 3.291 11 11.344 1 94.25 18 VAL B O 1
ATOM 733 N N . ARG B 1 19 ? 1.423 10.227 12.227 1 95.31 19 ARG B N 1
ATOM 734 C CA . ARG B 1 19 ? 1.125 11.531 12.812 1 95.31 19 ARG B CA 1
ATOM 735 C C . ARG B 1 19 ? 2.234 11.977 13.758 1 95.31 19 ARG B C 1
ATOM 737 O O . ARG B 1 19 ? 2.615 13.148 13.773 1 95.31 19 ARG B O 1
ATOM 744 N N . LYS B 1 20 ? 2.686 11.078 14.531 1 96.75 20 LYS B N 1
ATOM 745 C CA . LYS B 1 20 ? 3.779 11.375 15.453 1 96.75 20 LYS B CA 1
ATOM 746 C C . LYS B 1 20 ? 5.016 11.859 14.703 1 96.75 20 LYS B C 1
ATOM 748 O O . LYS B 1 20 ? 5.637 12.852 15.086 1 96.75 20 LYS B O 1
ATOM 753 N N . GLU B 1 21 ? 5.414 11.203 13.656 1 96.25 21 GLU B N 1
ATOM 754 C CA . GLU B 1 21 ? 6.59 11.57 12.867 1 96.25 21 GLU B CA 1
ATOM 755 C C . GLU B 1 21 ? 6.383 12.898 12.148 1 96.25 21 GLU B C 1
ATOM 757 O O . GLU B 1 21 ? 7.312 13.695 12.031 1 96.25 21 GLU B O 1
ATOM 762 N N . VAL B 1 22 ? 5.18 13.109 11.625 1 96.44 22 VAL B N 1
ATOM 763 C CA . VAL B 1 22 ? 4.848 14.383 10.992 1 96.44 22 VAL B CA 1
ATOM 764 C C . VAL B 1 22 ? 5.031 15.523 11.992 1 96.44 22 VAL B C 1
ATOM 766 O O . VAL B 1 22 ? 5.664 16.531 11.688 1 96.44 22 VAL B O 1
ATOM 769 N N . LYS B 1 23 ? 4.5 15.344 13.156 1 96.5 23 LYS B N 1
ATOM 770 C CA . LYS B 1 23 ? 4.617 16.359 14.203 1 96.5 23 LYS B CA 1
ATOM 771 C C . LYS B 1 23 ? 6.082 16.641 14.523 1 96.5 23 LYS B C 1
ATOM 773 O O . LYS B 1 23 ? 6.488 17.812 14.594 1 96.5 23 LYS B O 1
ATOM 778 N N . LYS B 1 24 ? 6.844 15.633 14.727 1 96.38 24 LYS B N 1
ATOM 779 C CA . LYS B 1 24 ? 8.273 15.773 15 1 96.38 24 LYS B CA 1
ATOM 780 C C . LYS B 1 24 ? 8.969 16.578 13.906 1 96.38 24 LYS B C 1
ATOM 782 O O . LYS B 1 24 ? 9.781 17.453 14.188 1 96.38 24 LYS B O 1
ATOM 787 N N . PHE B 1 25 ? 8.695 16.25 12.742 1 97.06 25 PHE B N 1
ATOM 788 C CA . PHE B 1 25 ? 9.312 16.938 11.609 1 97.06 25 PHE B CA 1
ATOM 789 C C . PHE B 1 25 ? 8.961 18.422 11.625 1 97.06 25 PHE B C 1
ATOM 791 O O . PHE B 1 25 ? 9.836 19.266 11.453 1 97.06 25 PHE B O 1
ATOM 798 N N . LEU B 1 26 ? 7.672 18.734 11.734 1 95.56 26 LEU B N 1
ATOM 799 C CA . LEU B 1 26 ? 7.199 20.109 11.641 1 95.56 26 LEU B CA 1
ATOM 800 C C . LEU B 1 26 ? 7.746 20.953 12.789 1 95.56 26 LEU B C 1
ATOM 802 O O . LEU B 1 26 ? 7.984 22.156 12.633 1 95.56 26 LEU B O 1
ATOM 806 N N . GLU B 1 27 ? 7.941 20.344 13.938 1 94.25 27 GLU B N 1
ATOM 807 C CA . GLU B 1 27 ? 8.547 21.031 15.07 1 94.25 27 GLU B CA 1
ATOM 808 C C . GLU B 1 27 ? 9.984 21.438 14.773 1 94.25 27 GLU B C 1
ATOM 810 O O . GLU B 1 27 ? 10.422 22.516 15.164 1 94.25 27 GLU B O 1
ATOM 815 N N . LYS B 1 28 ? 10.672 20.641 13.953 1 94.88 28 LYS B N 1
ATOM 816 C CA . LYS B 1 28 ? 12.062 20.891 13.609 1 94.88 28 LYS B CA 1
ATOM 817 C C . LYS B 1 28 ? 12.18 21.828 12.414 1 94.88 28 LYS B C 1
ATOM 819 O O . LYS B 1 28 ? 13.094 22.656 12.352 1 94.88 28 LYS B O 1
ATOM 824 N N . ALA B 1 29 ? 11.289 21.672 11.453 1 92.38 29 ALA B N 1
ATOM 825 C CA . ALA B 1 29 ? 11.352 22.406 10.188 1 92.38 29 ALA B CA 1
ATOM 826 C C . ALA B 1 29 ? 11.016 23.875 10.398 1 92.38 29 ALA B C 1
ATOM 828 O O . ALA B 1 29 ? 11.422 24.734 9.609 1 92.38 29 ALA B O 1
ATOM 829 N N . GLY B 1 30 ? 10.398 24.297 11.531 1 80.69 30 GLY B N 1
ATOM 830 C CA . GLY B 1 30 ? 10.062 25.672 11.797 1 80.69 30 GLY B CA 1
ATOM 831 C C . GL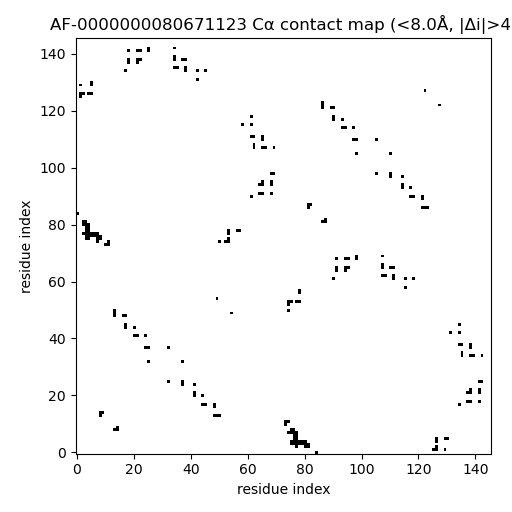Y B 1 30 ? 8.812 26.141 11.07 1 80.69 30 GLY B C 1
ATOM 832 O O . GLY B 1 30 ? 8.07 25.328 10.523 1 80.69 30 GLY B O 1
ATOM 833 N N . ASP B 1 31 ? 8.469 27.484 11.062 1 78.94 31 ASP B N 1
ATOM 834 C CA . ASP B 1 31 ? 7.195 28.062 10.648 1 78.94 31 ASP B CA 1
ATOM 835 C C . ASP B 1 31 ? 7.16 28.297 9.141 1 78.94 31 ASP B C 1
ATOM 837 O O . ASP B 1 31 ? 6.086 28.484 8.555 1 78.94 31 ASP B O 1
ATOM 841 N N . ASP B 1 32 ? 8.258 27.984 8.391 1 85.94 32 ASP B N 1
ATOM 842 C CA . ASP B 1 32 ? 8.289 28.406 7 1 85.94 32 ASP B CA 1
ATOM 843 C C . ASP B 1 32 ? 8.18 27.219 6.055 1 85.94 32 ASP B C 1
ATOM 845 O O . ASP B 1 32 ? 8.609 27.281 4.898 1 85.94 32 ASP B O 1
ATOM 849 N N . VAL B 1 33 ? 7.711 26.125 6.426 1 90.94 33 VAL B N 1
ATOM 850 C CA . VAL B 1 33 ? 7.578 25 5.516 1 90.94 33 VAL B CA 1
ATOM 851 C C . VAL B 1 33 ? 6.148 24.922 4.992 1 90.94 33 VAL B C 1
ATOM 853 O O . VAL B 1 33 ? 5.191 25.062 5.754 1 90.94 33 VAL B O 1
ATOM 856 N N . ASN B 1 34 ? 5.922 24.875 3.789 1 92.38 34 ASN B N 1
ATOM 857 C CA . ASN B 1 34 ? 4.574 24.688 3.266 1 92.38 34 ASN B CA 1
ATOM 858 C C . ASN B 1 34 ? 4.168 23.219 3.279 1 92.38 34 ASN B C 1
ATOM 860 O O . ASN B 1 34 ? 5.012 22.328 3.465 1 92.38 34 ASN B O 1
ATOM 864 N N . ALA B 1 35 ? 2.938 22.953 3.08 1 93.31 35 ALA B N 1
ATOM 865 C CA . ALA B 1 35 ? 2.359 21.609 3.248 1 93.31 35 ALA B CA 1
ATOM 866 C C . ALA B 1 35 ? 2.947 20.641 2.238 1 93.31 35 ALA B C 1
ATOM 868 O O . ALA B 1 35 ? 3.244 19.484 2.58 1 93.31 35 ALA B O 1
ATOM 869 N N . LYS B 1 36 ? 3.152 21.078 1.017 1 94.69 36 LYS B N 1
ATOM 870 C CA . LYS B 1 36 ? 3.695 20.188 -0.009 1 94.69 36 LYS B CA 1
ATOM 871 C C . LYS B 1 36 ? 5.141 19.812 0.3 1 94.69 36 LYS B C 1
ATOM 873 O O . LYS B 1 36 ? 5.539 18.656 0.124 1 94.69 36 LYS B O 1
ATOM 878 N N . GLU B 1 37 ? 5.887 20.781 0.72 1 95.31 37 GLU B N 1
ATOM 879 C CA . GLU B 1 37 ? 7.27 20.516 1.105 1 95.31 37 GLU B CA 1
ATOM 880 C C . GLU B 1 37 ? 7.332 19.562 2.291 1 95.31 37 GLU B C 1
ATOM 882 O O . GLU B 1 37 ? 8.156 18.641 2.312 1 95.31 37 GLU B O 1
ATOM 887 N N . ALA B 1 38 ? 6.539 19.75 3.227 1 95.81 38 ALA B N 1
ATOM 888 C CA . ALA B 1 38 ? 6.484 18.844 4.383 1 95.81 38 ALA B CA 1
ATOM 889 C C . ALA B 1 38 ? 6.062 17.438 3.971 1 95.81 38 ALA B C 1
ATOM 891 O O . ALA B 1 38 ? 6.656 16.453 4.41 1 95.81 38 ALA B O 1
ATOM 892 N N . PHE B 1 39 ? 5.117 17.438 3.137 1 97.56 39 PHE B N 1
ATOM 893 C CA . PHE B 1 39 ? 4.68 16.156 2.627 1 97.56 39 PHE B CA 1
ATOM 894 C C . PHE B 1 39 ? 5.836 15.406 1.97 1 97.56 39 PHE B C 1
ATOM 896 O O . PHE B 1 39 ? 6.078 14.234 2.273 1 97.56 39 PHE B O 1
ATOM 903 N N . ASP B 1 40 ? 6.531 16.047 1.128 1 97.44 40 ASP B N 1
ATOM 904 C CA . ASP B 1 40 ? 7.645 15.445 0.405 1 97.44 40 ASP B CA 1
ATOM 905 C C . ASP B 1 40 ? 8.719 14.938 1.368 1 97.44 40 ASP B C 1
ATOM 907 O O . ASP B 1 40 ? 9.375 13.938 1.099 1 97.44 40 ASP B O 1
ATOM 911 N N . ALA B 1 41 ? 8.797 15.578 2.426 1 96.88 41 ALA B N 1
ATOM 912 C CA . ALA B 1 41 ? 9.82 15.219 3.4 1 96.88 41 ALA B CA 1
ATOM 913 C C . ALA B 1 41 ? 9.398 14.008 4.223 1 96.88 4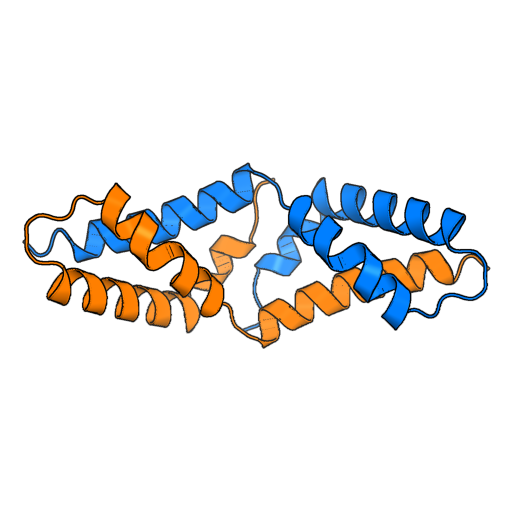1 ALA B C 1
ATOM 915 O O . ALA B 1 41 ? 10.242 13.266 4.727 1 96.88 41 ALA B O 1
ATOM 916 N N . VAL B 1 42 ? 8.055 13.711 4.312 1 97.44 42 VAL B N 1
ATOM 917 C CA . VAL B 1 42 ? 7.641 12.711 5.293 1 97.44 42 VAL B CA 1
ATOM 918 C C . VAL B 1 42 ? 7.023 11.508 4.578 1 97.44 42 VAL B C 1
ATOM 920 O O . VAL B 1 42 ? 6.809 10.461 5.188 1 97.44 42 VAL B O 1
ATOM 923 N N . LYS B 1 43 ? 6.773 11.555 3.381 1 96.06 43 LYS B N 1
ATOM 924 C CA . LYS B 1 43 ? 6.027 10.5 2.701 1 96.06 43 LYS B CA 1
ATOM 925 C C . LYS B 1 43 ? 6.801 9.18 2.721 1 96.06 43 LYS B C 1
ATOM 927 O O . LYS B 1 43 ? 6.203 8.109 2.818 1 96.06 43 LYS B O 1
ATOM 932 N N . ASP B 1 44 ? 8.086 9.273 2.639 1 95.5 44 ASP B N 1
ATOM 933 C CA . ASP B 1 44 ? 8.852 8.031 2.672 1 95.5 44 ASP B CA 1
ATOM 934 C C . ASP B 1 44 ? 8.789 7.383 4.051 1 95.5 44 ASP B C 1
ATOM 936 O O . ASP B 1 44 ? 8.711 6.156 4.164 1 95.5 44 ASP B O 1
ATOM 940 N N . MET B 1 45 ? 8.867 8.164 5 1 95.88 45 MET B N 1
ATOM 941 C CA . MET B 1 45 ? 8.711 7.664 6.363 1 95.88 45 MET B CA 1
ATOM 942 C C . MET B 1 45 ? 7.352 7.004 6.551 1 95.88 45 MET B C 1
ATOM 944 O O . MET B 1 45 ? 7.254 5.938 7.16 1 95.88 45 MET B O 1
ATOM 948 N N . ALA B 1 46 ? 6.297 7.605 6.047 1 92.81 46 ALA B N 1
ATOM 949 C CA . ALA B 1 46 ? 4.953 7.043 6.145 1 92.81 46 ALA B CA 1
ATOM 950 C C . ALA B 1 46 ? 4.898 5.641 5.539 1 92.81 46 ALA B C 1
ATOM 952 O O . ALA B 1 46 ? 4.227 4.754 6.07 1 92.81 46 ALA B O 1
ATOM 953 N N . ARG B 1 47 ? 5.656 5.5 4.414 1 90.81 47 ARG B N 1
ATOM 954 C CA . ARG B 1 47 ? 5.727 4.199 3.762 1 90.81 47 ARG B CA 1
ATOM 955 C C . ARG B 1 47 ? 6.449 3.182 4.637 1 90.81 47 ARG B C 1
ATOM 957 O O . ARG B 1 47 ? 6.051 2.018 4.703 1 90.81 47 ARG B O 1
ATOM 964 N N . ARG B 1 48 ? 7.41 3.633 5.348 1 93.31 48 ARG B N 1
ATOM 965 C CA . ARG B 1 48 ? 8.203 2.76 6.207 1 93.31 48 ARG B CA 1
ATOM 966 C C . ARG B 1 48 ? 7.375 2.262 7.391 1 93.31 48 ARG B C 1
ATOM 968 O O . ARG B 1 48 ? 7.598 1.154 7.887 1 93.31 48 ARG B O 1
ATOM 975 N N . GLU B 1 49 ? 6.406 2.996 7.758 1 90.44 49 GLU B N 1
ATOM 976 C CA . GLU B 1 49 ? 5.629 2.699 8.961 1 90.44 49 GLU B CA 1
ATOM 977 C C . GLU B 1 49 ? 4.504 1.714 8.664 1 90.44 49 GLU B C 1
ATOM 979 O O . GLU B 1 49 ? 3.799 1.274 9.57 1 90.44 49 GLU B O 1
ATOM 984 N N . ILE B 1 50 ? 4.359 1.362 7.414 1 87.25 50 ILE B N 1
ATOM 985 C CA . ILE B 1 50 ? 3.373 0.331 7.113 1 87.25 50 ILE B CA 1
ATOM 986 C C . ILE B 1 50 ? 3.697 -0.938 7.898 1 87.25 50 ILE B C 1
ATOM 988 O O . ILE B 1 50 ? 4.828 -1.427 7.859 1 87.25 50 ILE B O 1
ATOM 992 N N . PRO B 1 51 ? 2.715 -1.474 8.555 1 86.38 51 PRO B N 1
ATOM 993 C CA . PRO B 1 51 ? 2.961 -2.625 9.43 1 86.38 51 PRO B CA 1
ATOM 994 C C . PRO B 1 51 ? 3.492 -3.838 8.672 1 86.38 51 PRO B C 1
ATOM 996 O O . PRO B 1 51 ? 3.043 -4.117 7.555 1 86.38 51 PRO B O 1
ATOM 999 N N . GLN B 1 52 ? 4.398 -4.531 9.336 1 85.94 52 GLN B N 1
ATOM 1000 C CA . GLN B 1 52 ? 5.039 -5.691 8.727 1 85.94 52 GLN B CA 1
ATOM 1001 C C . GLN B 1 52 ? 4.012 -6.773 8.398 1 85.94 52 GLN B C 1
ATOM 1003 O O . GLN B 1 52 ? 4.141 -7.469 7.391 1 85.94 52 GLN B O 1
ATOM 1008 N N . ASP B 1 53 ? 3.018 -6.875 9.281 1 84.69 53 ASP B N 1
ATOM 1009 C CA . ASP B 1 53 ? 2.006 -7.898 9.047 1 84.69 53 ASP B CA 1
ATOM 1010 C C . ASP B 1 53 ? 1.163 -7.562 7.816 1 84.69 53 ASP B C 1
ATOM 1012 O O . ASP B 1 53 ? 0.746 -8.453 7.078 1 84.69 53 ASP B O 1
ATOM 1016 N N . ALA B 1 54 ? 0.905 -6.316 7.598 1 82.81 54 ALA B N 1
ATOM 1017 C CA . ALA B 1 54 ? 0.173 -5.883 6.41 1 82.81 54 ALA B CA 1
ATOM 1018 C C . ALA B 1 54 ? 0.986 -6.133 5.141 1 82.81 54 ALA B C 1
ATOM 1020 O O . ALA B 1 54 ? 0.456 -6.625 4.145 1 82.81 54 ALA B O 1
ATOM 1021 N N . LYS B 1 55 ? 2.275 -5.812 5.164 1 85.62 55 LYS B N 1
ATOM 1022 C CA . LYS B 1 55 ? 3.166 -6.105 4.043 1 85.62 55 LYS B CA 1
ATOM 1023 C C . LYS B 1 55 ? 3.209 -7.602 3.748 1 85.62 55 LYS B C 1
ATOM 1025 O O . LYS B 1 55 ? 3.1 -8.016 2.594 1 85.62 55 LYS B O 1
ATOM 1030 N N . LYS B 1 56 ? 3.293 -8.336 4.773 1 87.88 56 LYS B N 1
ATOM 1031 C CA . LYS B 1 56 ? 3.361 -9.789 4.625 1 87.88 56 LYS B CA 1
ATOM 1032 C C . LYS B 1 56 ? 2.092 -10.336 3.979 1 87.88 56 LYS B C 1
ATOM 1034 O O . LYS B 1 56 ? 2.156 -11.219 3.121 1 87.88 56 LYS B O 1
ATOM 1039 N N . LYS B 1 57 ? 1.026 -9.891 4.43 1 85.69 57 LYS B N 1
ATOM 1040 C CA . LYS B 1 57 ? -0.244 -10.352 3.877 1 85.69 57 LYS B CA 1
ATOM 1041 C C . LYS B 1 57 ? -0.322 -10.086 2.377 1 85.69 57 LYS B C 1
ATOM 1043 O O . LYS B 1 57 ? -0.812 -10.922 1.617 1 85.69 57 LYS B O 1
ATOM 1048 N N . LEU B 1 58 ? 0.142 -8.992 1.973 1 85.62 58 LEU B N 1
ATOM 1049 C CA . LEU B 1 58 ? 0.133 -8.664 0.552 1 85.62 58 LEU B CA 1
ATOM 1050 C C . LEU B 1 58 ? 1.084 -9.57 -0.225 1 85.62 58 LEU B C 1
ATOM 1052 O O . LEU B 1 58 ? 0.738 -10.062 -1.301 1 85.62 58 LEU B O 1
ATOM 1056 N N . TYR B 1 59 ? 2.15 -9.766 0.399 1 90.69 59 TYR B N 1
ATOM 1057 C CA . TYR B 1 59 ? 3.131 -10.625 -0.248 1 90.69 59 TYR B CA 1
ATOM 1058 C C . TYR B 1 59 ? 2.619 -12.062 -0.334 1 90.69 59 TYR B C 1
ATOM 1060 O O . TYR B 1 59 ? 2.816 -12.734 -1.347 1 90.69 59 TYR B O 1
ATOM 1068 N N . ASP B 1 60 ? 1.989 -12.508 0.753 1 91.12 60 ASP B N 1
ATOM 1069 C CA . ASP B 1 60 ? 1.391 -13.844 0.731 1 91.12 60 ASP B CA 1
ATOM 1070 C C . ASP B 1 60 ? 0.348 -13.953 -0.379 1 91.12 60 ASP B C 1
ATOM 1072 O O . ASP B 1 60 ? 0.224 -15 -1.015 1 91.12 60 ASP B O 1
ATOM 1076 N N . GLN B 1 61 ? -0.327 -12.891 -0.594 1 90 61 GLN B N 1
ATOM 1077 C CA . GLN B 1 61 ? -1.331 -12.891 -1.653 1 90 61 GLN B CA 1
ATOM 1078 C C . GLN B 1 61 ? -0.681 -13.039 -3.025 1 90 61 GLN B C 1
ATOM 1080 O O . GLN B 1 61 ? -1.154 -13.812 -3.863 1 90 61 GLN B O 1
ATOM 1085 N N . VAL B 1 62 ? 0.316 -12.32 -3.291 1 93.19 62 VAL B N 1
ATOM 1086 C CA . VAL B 1 62 ? 1.033 -12.438 -4.559 1 93.19 62 VAL B CA 1
ATOM 1087 C C . VAL B 1 62 ? 1.627 -13.836 -4.691 1 93.19 62 VAL B C 1
ATOM 1089 O O . VAL B 1 62 ? 1.564 -14.438 -5.766 1 93.19 62 VAL B O 1
ATOM 1092 N N . LEU B 1 63 ? 2.186 -14.32 -3.578 1 95.56 63 LEU B N 1
ATOM 1093 C CA . LEU B 1 63 ? 2.711 -15.68 -3.584 1 95.56 63 LEU B CA 1
ATOM 1094 C C . LEU B 1 63 ? 1.62 -16.688 -3.939 1 95.56 63 LEU B C 1
ATOM 1096 O O . LEU B 1 63 ? 1.858 -17.625 -4.703 1 95.56 63 LEU B O 1
ATOM 1100 N N . GLU B 1 64 ? 0.468 -16.453 -3.41 1 95.06 64 GLU B N 1
ATOM 1101 C CA . GLU B 1 64 ? -0.654 -17.328 -3.74 1 95.06 64 GLU B CA 1
ATOM 1102 C C . GLU B 1 64 ? -0.951 -17.297 -5.238 1 95.06 64 GLU B C 1
ATOM 1104 O O . GLU B 1 64 ? -1.269 -18.328 -5.828 1 95.06 64 GLU B O 1
ATOM 1109 N N . PHE B 1 65 ? -0.931 -16.109 -5.836 1 94.19 65 PHE B N 1
ATOM 1110 C CA . PHE B 1 65 ? -1.136 -16 -7.273 1 94.19 65 PHE B CA 1
ATOM 1111 C C . PHE B 1 65 ? -0.093 -16.828 -8.031 1 94.19 65 PHE B C 1
ATOM 1113 O O . PHE B 1 65 ? -0.419 -17.516 -8.992 1 94.19 65 PHE B O 1
ATOM 1120 N N . VAL B 1 66 ? 1.137 -16.75 -7.59 1 95.88 66 VAL B N 1
ATOM 1121 C CA . VAL B 1 66 ? 2.25 -17.469 -8.203 1 95.88 66 VAL B CA 1
ATOM 1122 C C . VAL B 1 66 ? 2.018 -18.969 -8.109 1 95.88 66 VAL B C 1
ATOM 1124 O O . VAL B 1 66 ? 2.139 -19.688 -9.102 1 95.88 66 VAL B O 1
ATOM 1127 N N . ILE B 1 67 ? 1.665 -19.375 -6.887 1 95.62 67 ILE B N 1
ATOM 1128 C CA . ILE B 1 67 ? 1.457 -20.797 -6.648 1 95.62 67 ILE B CA 1
ATOM 1129 C C . ILE B 1 67 ? 0.3 -21.297 -7.512 1 95.62 67 ILE B C 1
ATOM 1131 O O . ILE B 1 67 ?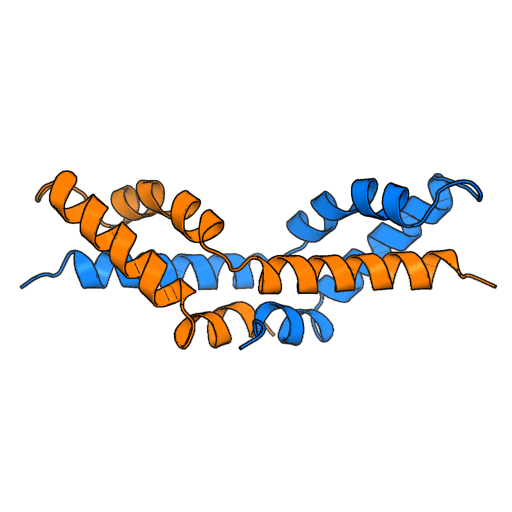 0.398 -22.359 -8.141 1 95.62 67 ILE B O 1
ATOM 1135 N N . ALA B 1 68 ? -0.741 -20.516 -7.566 1 94.44 68 ALA B N 1
ATOM 1136 C CA . ALA B 1 68 ? -1.914 -20.906 -8.352 1 94.44 68 ALA B CA 1
ATOM 1137 C C . ALA B 1 68 ? -1.576 -21 -9.836 1 94.44 68 ALA B C 1
ATOM 1139 O O . ALA B 1 68 ? -2.047 -21.891 -10.531 1 94.44 68 ALA B O 1
ATOM 1140 N N . ALA B 1 69 ? -0.799 -20.125 -10.367 1 93.38 69 ALA B N 1
ATOM 1141 C CA . ALA B 1 69 ? -0.459 -20.078 -11.789 1 93.38 69 ALA B CA 1
ATOM 1142 C C . ALA B 1 69 ? 0.541 -21.172 -12.156 1 93.38 69 ALA B C 1
ATOM 1144 O O . ALA B 1 69 ? 0.588 -21.625 -13.297 1 93.38 69 ALA B O 1
ATOM 1145 N N . ASN B 1 70 ? 1.424 -21.484 -11.203 1 89.31 70 ASN B N 1
ATOM 1146 C CA . ASN B 1 70 ? 2.445 -22.5 -11.453 1 89.31 70 ASN B CA 1
ATOM 1147 C C . ASN B 1 70 ? 1.854 -23.906 -11.422 1 89.31 70 ASN B C 1
ATOM 1149 O O . ASN B 1 70 ? 2.398 -24.828 -12.039 1 89.31 70 ASN B O 1
ATOM 1153 N N . ASN B 1 71 ? 0.921 -24.156 -10.547 1 79.88 71 ASN B N 1
ATOM 1154 C CA . ASN B 1 71 ? 0.279 -25.453 -10.453 1 79.88 71 ASN B CA 1
ATOM 1155 C C . ASN B 1 71 ? -0.669 -25.703 -11.625 1 79.88 71 ASN B C 1
ATOM 1157 O O . ASN B 1 71 ? -1.575 -26.531 -11.531 1 79.88 71 ASN B O 1
ATOM 1161 N N . ARG B 1 72 ? -0.493 -25.266 -12.93 1 59.78 72 ARG B N 1
ATOM 1162 C CA . ARG B 1 72 ? -1.256 -25.562 -14.141 1 59.78 72 ARG B CA 1
ATOM 1163 C C . ARG B 1 72 ? -1.301 -27.062 -14.406 1 59.78 72 ARG B C 1
ATOM 1165 O O . ARG B 1 72 ? -1.853 -27.5 -15.422 1 59.78 72 ARG B O 1
ATOM 1172 N N . LYS B 1 73 ? -1.419 -27.984 -13.367 1 47.31 73 LYS B N 1
ATOM 1173 C CA . LYS B 1 73 ? -1.918 -29.266 -13.844 1 47.31 73 LYS B CA 1
ATOM 1174 C C . LYS B 1 73 ? -3.428 -29.219 -14.062 1 47.31 73 LYS B C 1
ATOM 1176 O O . LYS B 1 73 ? -4.141 -28.5 -13.367 1 47.31 73 LYS B O 1
#